Protein AF-A0A3D5E205-F1 (afdb_monomer)

Nearest PDB structures (foldseek):
  4r1h-assembly1_B  TM=9.406E-01  e=5.311E-05  Listeria monocytogenes EGD-e
  4ham-assembly1_A-2  TM=9.343E-01  e=6.987E-05  Listeria monocytogenes EGD-e
  4tv7-assembly2_C  TM=9.619E-01  e=1.129E-04  Bacillus subtilis subsp. subtilis str. 168
  4tv7-assembly2_D  TM=9.685E-01  e=1.591E-04  Bacillus subtilis subsp. subtilis str. 168
  4n0b-assembly2_C  TM=9.710E-01  e=2.570E-04  Bacillus subtilis

Secondary structure (DSSP, 8-state):
-HHHHHHHHHHHTTSS-TTPEEPPHHHHHHHHT--HHHHHHHHHHHHHTTSEEEETTTEEEEPPP---

pLDDT: mean 90.82, std 8.99, range [44.47, 96.0]

Solvent-accessible surface area (backbone atoms only — not comparable to full-atom values): 3908 Å² total; per-residue (Å²): 103,74,67,28,51,56,53,49,52,36,39,76,72,54,77,47,43,60,70,40,72,52,70,55,53,64,57,46,13,62,75,72,73,49,58,49,70,58,38,50,51,22,60,45,53,34,37,77,69,51,51,31,45,76,43,88,101,77,49,37,26,31,33,66,79,82,87,124

Radius of gyration: 11.26 Å; Cα contacts (8 Å, |Δi|>4): 80; chains: 1; bounding box: 30×20×23 Å

Sequence (68 aa):
MQVANWIAGRIERGELKPGHKLPAERDLATQIGVGYMTVRRAMRELRDRGLIITVVGRGTFVAEPRDT

Structure (mmCIF, N/CA/C/O backbone):
data_AF-A0A3D5E205-F1
#
_entry.id   AF-A0A3D5E205-F1
#
loop_
_atom_site.group_PDB
_atom_site.id
_atom_site.type_symbol
_atom_site.label_atom_id
_atom_site.label_alt_id
_atom_site.label_comp_id
_atom_site.label_asym_id
_atom_site.label_entity_id
_atom_site.label_seq_id
_atom_site.pdbx_PDB_ins_code
_atom_site.Cartn_x
_atom_site.Cartn_y
_atom_site.Cartn_z
_atom_site.occupancy
_atom_site.B_iso_or_equiv
_atom_site.auth_seq_id
_atom_site.auth_comp_id
_atom_site.auth_asym_id
_atom_site.auth_atom_id
_atom_site.pdbx_PDB_model_num
ATOM 1 N N . MET A 1 1 ? -7.227 3.126 -11.342 1.00 72.12 1 MET A N 1
ATOM 2 C CA . MET A 1 1 ? -6.205 2.406 -12.163 1.00 72.12 1 MET A CA 1
ATOM 3 C C . MET A 1 1 ? -6.476 0.899 -12.159 1.00 72.12 1 MET A C 1
ATOM 5 O O . MET A 1 1 ? -6.970 0.413 -11.152 1.00 72.12 1 MET A O 1
ATOM 9 N N . GLN A 1 2 ? -6.097 0.128 -13.194 1.00 87.56 2 GLN A N 1
ATOM 10 C CA . GLN A 1 2 ? -6.330 -1.336 -13.226 1.00 87.56 2 GLN A CA 1
ATOM 11 C C . GLN A 1 2 ? -5.705 -2.074 -12.023 1.00 87.56 2 GLN A C 1
ATOM 13 O O . GLN A 1 2 ? -6.386 -2.852 -11.365 1.00 87.56 2 GLN A O 1
ATOM 18 N N . VAL A 1 3 ? -4.444 -1.775 -11.679 1.00 91.31 3 VAL A N 1
ATOM 19 C CA . VAL A 1 3 ? -3.754 -2.384 -10.520 1.00 91.31 3 VAL A CA 1
ATOM 20 C C . VAL A 1 3 ? -4.418 -2.002 -9.192 1.00 91.31 3 VAL A C 1
ATOM 22 O O . VAL A 1 3 ? -4.607 -2.857 -8.335 1.00 91.31 3 VAL A O 1
ATOM 25 N N . ALA A 1 4 ? -4.817 -0.736 -9.026 1.00 92.69 4 ALA A N 1
ATOM 26 C CA . ALA A 1 4 ? -5.503 -0.282 -7.814 1.00 92.69 4 ALA A CA 1
ATOM 27 C C . ALA A 1 4 ? -6.853 -0.991 -7.640 1.00 92.69 4 ALA A C 1
ATOM 29 O O . ALA A 1 4 ? -7.146 -1.491 -6.562 1.00 92.69 4 ALA A O 1
ATOM 30 N N . ASN A 1 5 ? -7.639 -1.103 -8.713 1.00 93.69 5 ASN A N 1
ATOM 31 C CA . ASN A 1 5 ? -8.930 -1.790 -8.681 1.00 93.69 5 ASN A CA 1
ATOM 32 C C . ASN A 1 5 ? -8.777 -3.286 -8.397 1.00 93.69 5 ASN A C 1
ATOM 34 O O . ASN A 1 5 ? -9.569 -3.847 -7.647 1.00 93.69 5 ASN A O 1
ATOM 38 N N . TRP A 1 6 ? -7.736 -3.920 -8.943 1.00 92.62 6 TRP A N 1
ATOM 39 C CA . TRP A 1 6 ? -7.438 -5.317 -8.649 1.00 92.62 6 TRP A CA 1
ATOM 40 C C . TRP A 1 6 ? -7.141 -5.537 -7.159 1.00 92.62 6 TRP A C 1
ATOM 42 O O . TRP A 1 6 ? -7.740 -6.420 -6.550 1.00 92.62 6 TRP A O 1
ATOM 52 N N . ILE A 1 7 ? -6.284 -4.709 -6.549 1.00 90.88 7 ILE A N 1
ATOM 53 C CA . ILE A 1 7 ? -5.977 -4.798 -5.109 1.00 90.88 7 ILE A CA 1
ATOM 54 C C . ILE A 1 7 ? -7.216 -4.466 -4.266 1.00 90.88 7 ILE A C 1
ATOM 56 O O . ILE A 1 7 ? -7.512 -5.192 -3.321 1.00 90.88 7 ILE A O 1
ATOM 60 N N . ALA A 1 8 ? -7.961 -3.416 -4.623 1.00 92.50 8 ALA A N 1
ATOM 61 C CA . ALA A 1 8 ? -9.178 -3.019 -3.919 1.00 92.50 8 ALA A CA 1
ATOM 62 C C . ALA A 1 8 ? -10.208 -4.154 -3.884 1.00 92.50 8 ALA A C 1
ATOM 64 O O . ALA A 1 8 ? -10.687 -4.497 -2.811 1.00 92.50 8 ALA A O 1
ATOM 65 N N . GLY A 1 9 ? -10.448 -4.826 -5.014 1.00 92.56 9 GLY A N 1
ATOM 66 C CA . GLY A 1 9 ? -11.372 -5.958 -5.053 1.00 92.56 9 GLY A CA 1
ATOM 67 C C . GLY A 1 9 ? -10.937 -7.126 -4.160 1.00 92.56 9 GLY A C 1
ATOM 68 O O . GLY A 1 9 ? -11.782 -7.827 -3.616 1.00 92.56 9 GLY A O 1
ATOM 69 N N . ARG A 1 10 ? -9.629 -7.345 -3.966 1.00 91.56 10 ARG A N 1
ATOM 70 C CA . ARG A 1 10 ? -9.119 -8.367 -3.029 1.00 91.56 10 ARG A CA 1
ATOM 71 C C . ARG A 1 10 ? -9.339 -7.978 -1.566 1.00 91.56 10 ARG A C 1
ATOM 73 O O . ARG A 1 10 ? -9.608 -8.852 -0.747 1.00 91.56 10 ARG A O 1
ATOM 80 N N . ILE A 1 11 ? -9.231 -6.688 -1.243 1.00 91.19 11 ILE A N 1
ATOM 81 C CA . ILE A 1 11 ? -9.565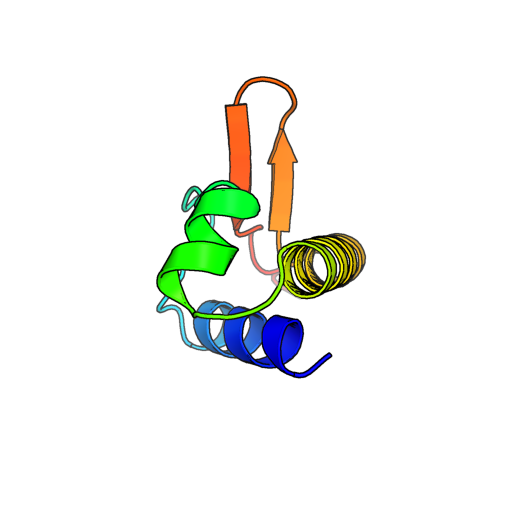 -6.153 0.086 1.00 91.19 11 ILE A CA 1
ATOM 82 C C . ILE A 1 11 ? -11.070 -6.306 0.337 1.00 91.19 11 ILE A C 1
ATOM 84 O O 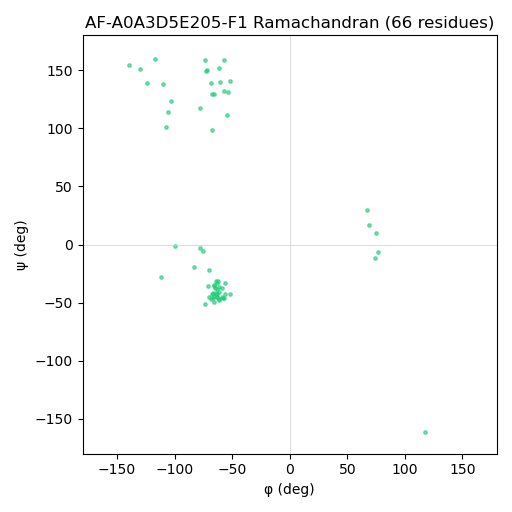. ILE A 1 11 ? -11.465 -6.876 1.347 1.00 91.19 11 ILE A O 1
ATOM 88 N N . GLU A 1 12 ? -11.905 -5.890 -0.618 1.00 89.69 12 GLU A N 1
ATOM 89 C CA . GLU A 1 12 ? -13.373 -5.956 -0.537 1.00 89.69 12 GLU A CA 1
ATOM 90 C C . GLU A 1 12 ? -13.893 -7.397 -0.404 1.00 89.69 12 GLU A C 1
ATOM 92 O O . GLU A 1 12 ? -14.832 -7.652 0.344 1.00 89.69 12 GLU A O 1
ATOM 97 N N . ARG A 1 13 ? -13.253 -8.366 -1.073 1.00 90.69 13 ARG A N 1
ATOM 98 C CA . ARG A 1 13 ? -13.563 -9.801 -0.931 1.00 90.69 13 ARG A CA 1
ATOM 99 C C . ARG A 1 13 ? -12.998 -10.442 0.343 1.00 90.69 13 ARG A C 1
ATOM 101 O O . ARG A 1 13 ? -13.204 -11.633 0.560 1.00 90.69 13 ARG A O 1
ATOM 108 N N . GLY A 1 14 ? -12.251 -9.700 1.161 1.00 87.50 14 GLY A N 1
ATOM 109 C CA . GLY A 1 14 ? -11.646 -10.207 2.394 1.00 87.50 14 GLY A CA 1
ATOM 110 C C . GLY A 1 14 ? -10.428 -11.119 2.196 1.00 87.50 14 GLY A C 1
ATOM 111 O O . GLY A 1 14 ? -9.945 -11.707 3.165 1.00 87.50 14 GLY A O 1
ATOM 112 N N . GLU A 1 15 ? -9.889 -11.229 0.976 1.00 91.75 15 GLU A N 1
ATOM 113 C CA . GLU A 1 15 ? -8.625 -11.943 0.722 1.00 91.75 15 GLU A CA 1
ATOM 114 C C . GLU A 1 15 ? -7.448 -11.227 1.400 1.00 91.75 15 GLU A C 1
ATOM 116 O O . GLU A 1 15 ? -6.506 -11.856 1.886 1.00 91.75 15 GLU A O 1
ATOM 121 N N . LEU A 1 16 ? -7.507 -9.894 1.427 1.00 90.56 16 LEU A N 1
ATOM 122 C CA . LEU A 1 16 ? -6.574 -9.030 2.135 1.00 90.56 16 LEU A CA 1
ATOM 123 C C . LEU A 1 16 ? -7.285 -8.452 3.358 1.00 90.56 16 LEU A C 1
ATOM 125 O O . LEU A 1 16 ? -8.082 -7.526 3.248 1.00 90.56 16 LEU A O 1
ATOM 129 N N . LYS A 1 17 ? -7.002 -9.033 4.526 1.00 90.50 17 LYS A N 1
ATOM 130 C CA . LYS A 1 17 ? -7.640 -8.643 5.787 1.00 90.50 17 LYS A CA 1
ATOM 131 C C . LYS A 1 17 ? -7.141 -7.279 6.279 1.00 90.50 17 LYS A C 1
ATOM 133 O O . LYS A 1 17 ? -5.966 -6.965 6.074 1.00 90.50 17 LYS A O 1
ATOM 138 N N . PRO A 1 18 ? -7.974 -6.513 6.998 1.00 92.31 18 PRO A N 1
ATOM 139 C CA . PRO A 1 18 ? -7.525 -5.329 7.722 1.00 92.31 18 PRO A CA 1
ATOM 140 C C . PRO A 1 18 ? -6.323 -5.624 8.622 1.00 92.31 18 PRO A C 1
ATOM 142 O O . PRO A 1 18 ? -6.210 -6.709 9.195 1.00 92.31 18 PRO A O 1
ATOM 145 N N . GLY A 1 19 ? -5.379 -4.686 8.686 1.00 92.19 19 GLY A N 1
ATOM 146 C CA . GLY A 1 19 ? -4.119 -4.854 9.412 1.00 92.19 19 GLY A CA 1
ATOM 147 C C . GLY A 1 19 ? -3.078 -5.732 8.705 1.00 92.19 19 GLY A C 1
ATOM 148 O O . GLY A 1 19 ? -1.932 -5.793 9.154 1.00 92.19 19 GLY A O 1
ATOM 149 N N . HIS A 1 20 ? -3.408 -6.374 7.577 1.00 94.00 20 HIS A N 1
ATOM 150 C CA . HIS A 1 20 ? -2.436 -7.137 6.795 1.00 94.00 20 HIS A CA 1
ATOM 151 C C . HIS A 1 20 ? -1.376 -6.201 6.201 1.00 94.00 20 HIS A C 1
ATOM 153 O O . HIS A 1 20 ? -1.702 -5.204 5.554 1.00 94.00 20 HIS A O 1
ATOM 159 N N . LYS A 1 21 ? -0.096 -6.538 6.388 1.00 94.12 21 LYS A N 1
ATOM 160 C CA . LYS A 1 21 ? 1.032 -5.779 5.836 1.00 94.12 21 LYS A CA 1
ATOM 161 C C . LYS A 1 21 ? 1.233 -6.091 4.355 1.00 94.12 21 LYS A C 1
ATOM 163 O O . LYS A 1 21 ? 1.567 -7.215 3.997 1.00 94.12 21 LYS A O 1
ATOM 168 N N . LEU A 1 22 ? 1.080 -5.089 3.498 1.00 93.19 22 LEU A N 1
ATOM 169 C CA . LEU A 1 22 ? 1.354 -5.221 2.073 1.00 93.19 22 LEU A CA 1
ATOM 170 C C . LEU A 1 22 ? 2.867 -5.288 1.799 1.00 93.19 22 LEU A C 1
ATOM 172 O O . LEU A 1 22 ? 3.651 -4.660 2.524 1.00 93.19 22 LEU A O 1
ATOM 176 N N . PRO A 1 23 ? 3.285 -5.999 0.732 1.00 93.50 23 PRO A N 1
ATOM 177 C CA . PRO A 1 23 ? 4.665 -5.963 0.262 1.00 93.50 23 PRO A CA 1
ATOM 178 C C . PRO A 1 23 ? 5.113 -4.535 -0.066 1.00 93.50 23 PRO A C 1
ATOM 180 O O . PRO A 1 23 ? 4.293 -3.653 -0.349 1.00 93.50 23 PRO A O 1
ATOM 183 N N . ALA A 1 24 ? 6.427 -4.303 -0.075 1.00 93.81 24 ALA A N 1
ATOM 184 C CA . ALA A 1 24 ? 6.953 -3.033 -0.556 1.00 93.81 24 ALA A CA 1
ATOM 185 C C . ALA A 1 24 ? 6.572 -2.827 -2.031 1.00 93.81 24 ALA A C 1
ATOM 187 O O . ALA A 1 24 ? 6.430 -3.78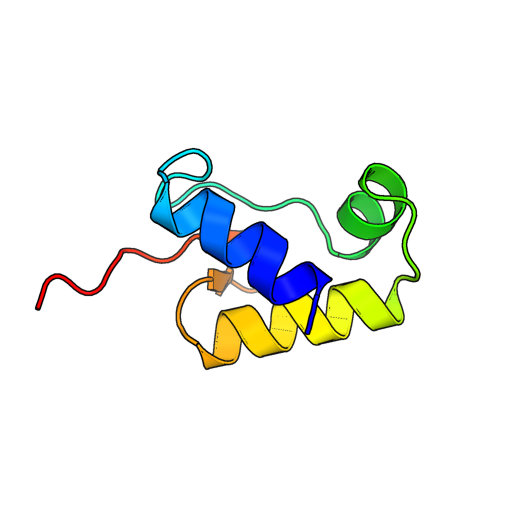2 -2.791 1.00 93.81 24 ALA A O 1
ATOM 188 N N . GLU A 1 25 ? 6.449 -1.571 -2.468 1.00 93.94 25 GLU A N 1
ATOM 189 C CA . GLU A 1 25 ? 6.010 -1.244 -3.835 1.00 93.94 25 GLU A CA 1
ATOM 190 C C . GLU A 1 25 ? 6.888 -1.902 -4.917 1.00 93.94 25 GLU A C 1
ATOM 192 O O . GLU A 1 25 ? 6.387 -2.281 -5.974 1.00 93.94 25 GLU A O 1
ATOM 197 N N . ARG A 1 26 ? 8.193 -2.063 -4.650 1.00 94.31 26 ARG A N 1
ATOM 198 C CA . ARG A 1 26 ? 9.135 -2.750 -5.548 1.00 94.31 26 ARG A CA 1
ATOM 199 C C . ARG A 1 26 ? 8.890 -4.254 -5.609 1.00 94.31 26 ARG A C 1
ATOM 201 O O . ARG A 1 26 ? 8.852 -4.804 -6.701 1.00 94.31 26 ARG A O 1
ATOM 208 N N . ASP A 1 27 ? 8.680 -4.894 -4.465 1.00 94.25 27 ASP A N 1
ATOM 209 C CA . ASP A 1 27 ? 8.415 -6.334 -4.406 1.00 94.25 27 ASP A CA 1
ATOM 210 C C . ASP A 1 27 ? 7.074 -6.656 -5.052 1.00 94.25 27 ASP A C 1
ATOM 212 O O . ASP A 1 27 ? 6.965 -7.593 -5.837 1.00 94.25 27 ASP A O 1
ATOM 216 N N . LEU A 1 28 ? 6.063 -5.826 -4.786 1.00 92.69 28 LEU A N 1
ATOM 217 C CA . LEU A 1 28 ? 4.746 -5.960 -5.386 1.00 92.69 28 LEU A CA 1
ATOM 218 C C . LEU A 1 28 ? 4.816 -5.817 -6.912 1.00 92.69 28 LEU A C 1
ATOM 220 O O . LEU A 1 28 ? 4.187 -6.600 -7.613 1.00 92.69 28 LEU A O 1
ATOM 22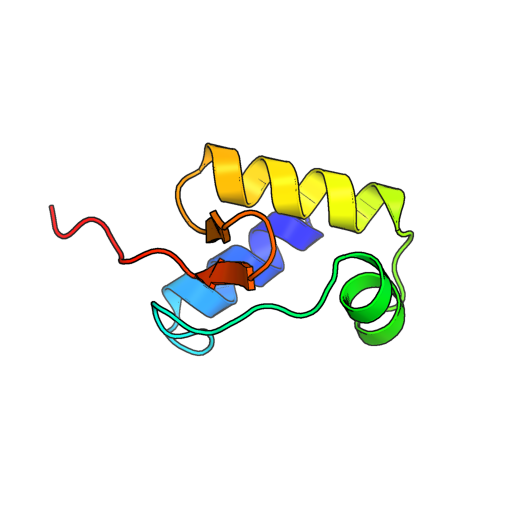4 N N . ALA A 1 29 ? 5.615 -4.873 -7.424 1.00 94.69 29 ALA A N 1
ATOM 225 C CA . ALA A 1 29 ? 5.869 -4.713 -8.857 1.00 94.69 29 ALA A CA 1
ATOM 226 C C . ALA A 1 29 ? 6.484 -5.973 -9.483 1.00 94.69 29 ALA A C 1
ATOM 228 O O . ALA A 1 29 ? 6.005 -6.429 -10.520 1.00 94.69 29 ALA A O 1
ATOM 229 N N . THR A 1 30 ? 7.479 -6.568 -8.819 1.00 94.88 30 THR A N 1
ATOM 230 C CA . THR A 1 30 ? 8.093 -7.835 -9.241 1.00 94.88 30 THR A CA 1
ATOM 231 C C . THR A 1 30 ? 7.092 -8.991 -9.210 1.00 94.88 30 THR A C 1
ATOM 233 O O . THR A 1 30 ? 7.008 -9.743 -10.175 1.00 94.88 30 THR A O 1
ATOM 236 N N . GLN A 1 31 ? 6.298 -9.117 -8.142 1.00 91.94 31 GLN A N 1
ATOM 237 C CA . GLN A 1 31 ? 5.328 -10.206 -7.972 1.00 91.94 31 GLN A CA 1
ATOM 238 C C . GLN A 1 31 ? 4.228 -10.203 -9.036 1.00 91.94 31 GLN A C 1
ATOM 240 O O . GLN A 1 31 ? 3.804 -11.267 -9.476 1.00 91.94 31 GLN A O 1
ATOM 245 N N . ILE A 1 32 ? 3.755 -9.021 -9.438 1.00 89.69 32 ILE A N 1
ATOM 246 C CA . ILE A 1 32 ? 2.654 -8.890 -10.404 1.00 89.69 32 ILE A CA 1
ATOM 247 C C . ILE A 1 32 ? 3.131 -8.595 -11.833 1.00 89.69 32 ILE A C 1
ATOM 249 O O . ILE A 1 32 ? 2.305 -8.474 -12.733 1.00 89.69 32 ILE A O 1
ATOM 253 N N . GLY A 1 33 ? 4.444 -8.459 -12.049 1.00 93.12 33 GLY A N 1
ATOM 254 C CA . GLY A 1 33 ? 5.035 -8.234 -13.370 1.00 93.12 33 GLY A CA 1
ATOM 255 C C . GLY A 1 33 ? 4.695 -6.878 -13.997 1.00 93.12 33 GLY A C 1
ATOM 256 O O . GLY A 1 33 ? 4.620 -6.772 -15.219 1.00 93.12 33 GLY A O 1
ATOM 257 N N . VAL A 1 34 ? 4.473 -5.832 -13.192 1.00 93.19 34 VAL A N 1
ATOM 258 C CA . VAL A 1 34 ? 4.173 -4.477 -13.699 1.00 93.19 34 VAL A CA 1
ATOM 259 C C . VAL A 1 34 ? 5.250 -3.476 -13.303 1.00 93.19 34 VAL A C 1
ATOM 261 O O . VAL A 1 34 ? 5.986 -3.661 -12.340 1.00 93.19 34 VAL A O 1
ATOM 264 N N . GLY A 1 35 ? 5.326 -2.359 -14.029 1.00 95.56 35 GLY A N 1
ATOM 265 C CA . GLY A 1 35 ? 6.295 -1.307 -13.734 1.00 95.56 35 GLY A CA 1
ATOM 266 C C . GLY A 1 35 ? 6.123 -0.700 -12.335 1.00 95.56 35 GLY A C 1
ATOM 267 O O . GLY A 1 35 ? 5.009 -0.399 -11.899 1.00 95.56 35 GLY A O 1
ATOM 268 N N . TYR A 1 36 ? 7.243 -0.423 -11.660 1.00 94.44 36 TYR A N 1
ATOM 269 C CA . TYR A 1 36 ? 7.274 0.195 -10.326 1.00 94.44 36 TYR A CA 1
ATOM 270 C C . TYR A 1 36 ? 6.440 1.484 -10.234 1.00 94.44 36 TYR A C 1
ATOM 272 O O . TYR A 1 36 ? 5.690 1.676 -9.280 1.00 94.44 36 TYR A O 1
ATOM 280 N N . MET A 1 37 ? 6.507 2.355 -11.248 1.00 96.00 37 MET A N 1
ATOM 281 C CA . MET A 1 37 ? 5.731 3.603 -11.269 1.00 96.00 37 MET A CA 1
ATOM 282 C C . MET A 1 37 ? 4.215 3.359 -11.318 1.00 96.00 37 MET A C 1
ATOM 284 O O . MET A 1 37 ? 3.452 4.135 -10.736 1.00 96.00 37 MET A O 1
ATOM 288 N N . THR A 1 38 ? 3.780 2.265 -11.947 1.00 94.88 38 THR A N 1
ATOM 289 C CA . THR A 1 38 ? 2.377 1.833 -11.988 1.00 94.88 38 THR A CA 1
ATOM 290 C C . THR A 1 38 ? 1.911 1.387 -10.608 1.00 94.88 38 THR A C 1
ATOM 292 O O . THR A 1 38 ? 0.870 1.855 -10.143 1.00 94.88 38 THR A O 1
ATOM 295 N N . VAL A 1 39 ? 2.704 0.556 -9.918 1.00 95.81 39 VAL A N 1
ATOM 296 C CA . VAL A 1 39 ? 2.408 0.131 -8.538 1.00 95.81 39 VAL A CA 1
ATOM 297 C C . VAL A 1 39 ? 2.383 1.320 -7.596 1.00 95.81 39 VAL A C 1
ATOM 299 O O . VAL A 1 39 ? 1.424 1.494 -6.854 1.00 95.81 39 VAL A O 1
ATOM 302 N N . ARG A 1 40 ? 3.385 2.195 -7.673 1.00 95.31 40 ARG A N 1
ATOM 303 C CA . ARG A 1 40 ? 3.460 3.398 -6.844 1.00 95.31 40 ARG A CA 1
ATOM 304 C C . ARG A 1 40 ? 2.250 4.314 -7.045 1.00 95.31 40 ARG A C 1
ATOM 306 O O . ARG A 1 40 ? 1.750 4.899 -6.087 1.00 95.31 40 ARG A O 1
ATOM 313 N N . ARG A 1 41 ? 1.739 4.442 -8.277 1.00 95.69 41 ARG A N 1
ATOM 314 C CA . ARG A 1 41 ? 0.492 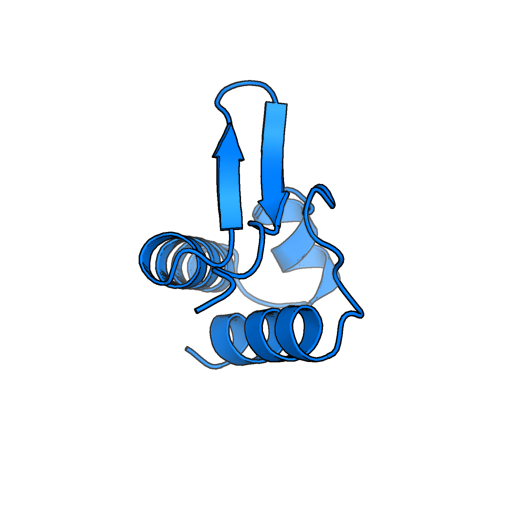5.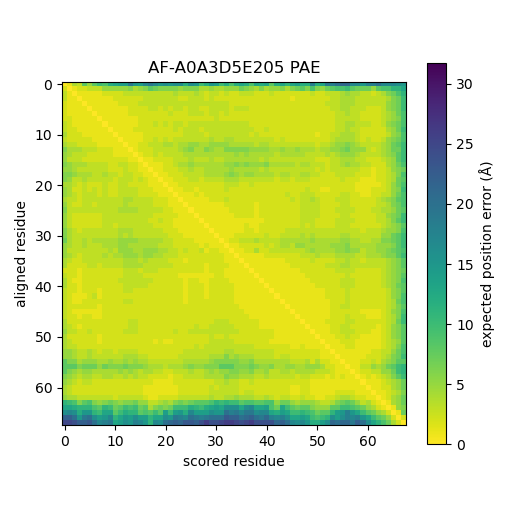178 -8.544 1.00 95.69 41 ARG A CA 1
ATOM 315 C C . ARG A 1 41 ? -0.723 4.463 -7.950 1.00 95.69 41 ARG A C 1
ATOM 317 O O . ARG A 1 41 ? -1.546 5.130 -7.336 1.00 95.69 41 ARG A O 1
ATOM 324 N N . ALA A 1 42 ? -0.806 3.140 -8.075 1.00 95.38 42 ALA A N 1
ATOM 325 C CA . ALA A 1 42 ? -1.890 2.358 -7.485 1.00 95.38 42 ALA A CA 1
ATOM 326 C C . ALA A 1 42 ? -1.907 2.439 -5.948 1.00 95.38 42 ALA A C 1
ATOM 328 O O . ALA A 1 42 ? -2.958 2.646 -5.358 1.00 95.38 42 ALA A O 1
ATOM 329 N N . MET A 1 43 ? -0.744 2.362 -5.301 1.00 94.88 43 MET A N 1
ATOM 330 C CA . MET A 1 43 ? -0.590 2.474 -3.844 1.00 94.88 43 MET A CA 1
ATOM 331 C C . MET A 1 43 ? -0.849 3.893 -3.318 1.00 94.88 43 MET A C 1
ATOM 333 O O . MET A 1 43 ? -1.140 4.075 -2.138 1.00 94.88 43 MET A O 1
ATOM 337 N N . ARG A 1 44 ? -0.737 4.925 -4.161 1.00 95.56 44 ARG A N 1
ATOM 338 C CA . ARG A 1 44 ? -1.267 6.256 -3.830 1.00 95.56 44 ARG A CA 1
ATOM 339 C C . ARG A 1 44 ? -2.788 6.274 -3.913 1.00 95.56 44 ARG A C 1
ATOM 341 O O . ARG A 1 44 ? -3.422 6.590 -2.923 1.00 95.56 44 ARG A O 1
ATOM 348 N N . GLU A 1 45 ? -3.356 5.813 -5.025 1.00 95.75 45 GLU A N 1
ATOM 349 C CA . GLU A 1 45 ? -4.812 5.769 -5.227 1.00 95.75 45 GLU A CA 1
ATOM 350 C C . GLU A 1 45 ? -5.535 4.976 -4.122 1.00 95.75 45 GLU A C 1
ATOM 352 O O . GLU A 1 45 ? -6.555 5.417 -3.609 1.00 95.75 45 GLU A O 1
ATOM 357 N N . LEU A 1 46 ? -4.993 3.830 -3.699 1.00 94.31 46 LEU A N 1
ATOM 358 C CA . LEU A 1 46 ? -5.555 3.041 -2.596 1.00 94.31 46 LEU A CA 1
ATOM 359 C C . LEU A 1 46 ? -5.479 3.768 -1.243 1.00 94.31 46 LEU A C 1
ATOM 361 O O . LEU A 1 46 ? -6.383 3.616 -0.425 1.00 94.31 46 LEU A O 1
ATOM 365 N N . ARG A 1 47 ? -4.416 4.550 -1.006 1.00 94.88 47 ARG A N 1
ATOM 366 C CA . ARG A 1 47 ? -4.284 5.407 0.184 1.00 94.88 47 ARG A CA 1
ATOM 367 C C . ARG A 1 47 ? -5.309 6.531 0.162 1.00 94.88 47 ARG A C 1
ATOM 36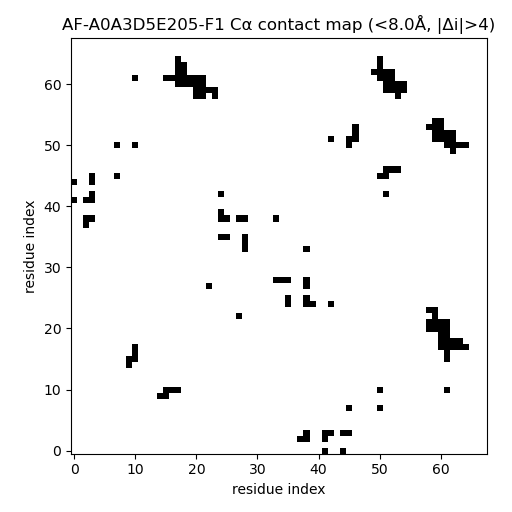9 O O . ARG A 1 47 ? -5.973 6.751 1.165 1.00 94.88 47 ARG A O 1
ATOM 376 N N . ASP A 1 48 ? -5.460 7.192 -0.982 1.00 94.81 48 ASP A N 1
ATOM 377 C CA . ASP A 1 48 ? -6.415 8.288 -1.171 1.00 94.81 48 ASP A CA 1
ATOM 378 C C . ASP A 1 48 ? -7.860 7.794 -0.987 1.00 94.81 48 ASP A C 1
ATOM 380 O O . ASP A 1 48 ? -8.703 8.498 -0.440 1.00 94.81 48 ASP A O 1
ATOM 384 N N . ARG A 1 49 ? -8.130 6.540 -1.372 1.00 93.19 49 ARG A N 1
ATOM 385 C CA . ARG A 1 49 ? -9.399 5.837 -1.118 1.00 93.19 49 ARG A CA 1
ATOM 386 C C . ARG A 1 49 ? -9.576 5.364 0.329 1.00 93.19 49 ARG A C 1
ATOM 388 O O . ARG A 1 49 ? -10.623 4.811 0.647 1.00 93.19 49 ARG A O 1
ATOM 395 N N . GLY A 1 50 ? -8.566 5.509 1.185 1.00 93.81 50 GLY A N 1
ATOM 396 C CA . GLY A 1 50 ? -8.598 5.036 2.568 1.00 93.81 50 GLY A CA 1
ATOM 397 C C . GLY A 1 50 ? -8.586 3.513 2.722 1.00 93.81 50 GLY A C 1
ATOM 398 O O . GLY A 1 50 ? -8.906 3.024 3.795 1.00 93.81 50 GLY A O 1
ATOM 399 N N . LEU A 1 51 ? -8.218 2.757 1.682 1.00 94.31 51 LEU A N 1
ATOM 400 C CA . LEU A 1 51 ? -8.171 1.287 1.717 1.00 94.31 51 LEU A CA 1
ATOM 401 C C . LEU A 1 51 ? -6.871 0.748 2.318 1.00 94.31 51 LEU A C 1
ATOM 403 O O . LEU A 1 51 ? -6.794 -0.414 2.716 1.00 94.31 51 LEU A O 1
ATOM 407 N N . ILE A 1 52 ? -5.826 1.573 2.350 1.00 95.69 52 ILE A N 1
ATOM 408 C CA . ILE A 1 52 ? -4.531 1.236 2.936 1.00 95.69 52 ILE A CA 1
ATOM 409 C C . ILE A 1 52 ? -3.976 2.430 3.709 1.00 95.69 52 ILE A C 1
ATOM 411 O O . ILE A 1 52 ? -4.243 3.586 3.381 1.00 95.69 52 ILE A O 1
ATOM 415 N N . ILE A 1 53 ? -3.130 2.146 4.691 1.00 95.19 53 ILE A N 1
ATOM 416 C CA . ILE A 1 53 ? -2.404 3.138 5.480 1.00 95.19 53 ILE A CA 1
ATOM 417 C C . ILE A 1 53 ? -0.905 2.866 5.404 1.00 95.19 53 ILE A C 1
ATOM 419 O O . ILE A 1 53 ? -0.460 1.721 5.460 1.00 95.19 53 ILE A O 1
ATOM 423 N N . THR A 1 54 ? -0.100 3.919 5.283 1.00 93.94 54 THR A N 1
ATOM 424 C CA . THR A 1 54 ? 1.359 3.803 5.372 1.00 93.94 54 THR A CA 1
ATOM 425 C C . THR A 1 54 ? 1.810 4.292 6.734 1.00 93.94 54 THR A C 1
ATOM 427 O O . THR A 1 54 ? 1.573 5.440 7.099 1.00 93.94 54 THR A O 1
ATOM 430 N N . VAL A 1 55 ? 2.510 3.430 7.463 1.00 93.25 55 VAL A N 1
ATOM 431 C CA . VAL A 1 55 ? 3.137 3.761 8.735 1.00 93.25 55 VAL A CA 1
ATOM 432 C C . VAL A 1 55 ? 4.639 3.870 8.504 1.00 93.25 55 VAL A C 1
ATOM 434 O O . VAL A 1 55 ? 5.303 2.885 8.168 1.00 93.25 55 VAL A O 1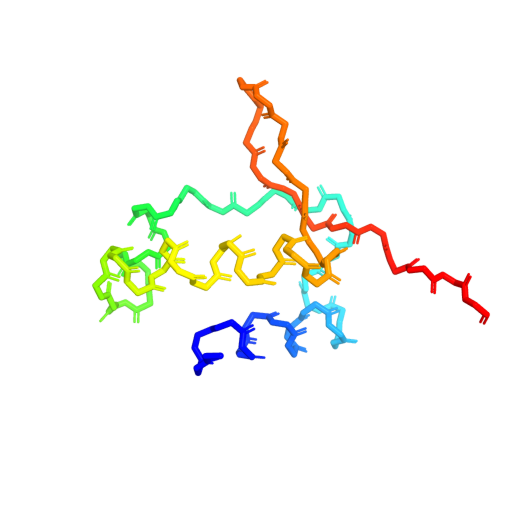
ATOM 437 N N . VAL A 1 56 ? 5.174 5.083 8.659 1.00 90.06 56 VAL A N 1
ATOM 438 C CA . VAL A 1 56 ? 6.600 5.378 8.453 1.00 90.06 56 VAL A CA 1
ATOM 439 C C . VAL A 1 56 ? 7.455 4.428 9.298 1.00 90.06 56 VAL A C 1
ATOM 441 O O . VAL A 1 56 ? 7.161 4.182 10.465 1.00 90.06 56 VAL A O 1
ATOM 444 N N . GLY A 1 57 ? 8.469 3.823 8.675 1.00 92.25 57 GLY A N 1
ATOM 445 C CA . GLY A 1 57 ? 9.350 2.838 9.312 1.00 92.25 57 GLY A CA 1
ATOM 446 C C . GLY A 1 57 ? 8.743 1.444 9.537 1.00 92.25 57 GLY A C 1
ATOM 447 O O . GLY A 1 57 ? 9.490 0.513 9.816 1.00 92.25 57 GLY A O 1
ATOM 448 N N . ARG A 1 58 ? 7.422 1.252 9.379 1.00 92.00 58 ARG A N 1
ATOM 449 C CA . ARG A 1 58 ? 6.758 -0.054 9.594 1.00 92.00 58 ARG A CA 1
ATOM 450 C C . ARG A 1 58 ? 6.205 -0.693 8.321 1.00 92.00 58 ARG A C 1
ATOM 452 O O . ARG A 1 58 ? 6.162 -1.924 8.237 1.00 92.00 58 ARG A O 1
ATOM 459 N N . GLY A 1 59 ? 5.847 0.110 7.322 1.00 93.25 59 GLY A N 1
ATOM 460 C CA . GLY A 1 59 ? 5.371 -0.343 6.012 1.00 93.25 59 GLY A CA 1
ATOM 461 C C . GLY A 1 59 ? 3.941 0.098 5.712 1.00 93.25 59 GLY A C 1
ATOM 462 O O . GLY A 1 59 ? 3.429 1.033 6.324 1.00 93.25 59 GLY A O 1
ATOM 463 N N . THR A 1 60 ? 3.306 -0.569 4.752 1.00 95.06 60 THR A N 1
ATOM 464 C CA . THR A 1 6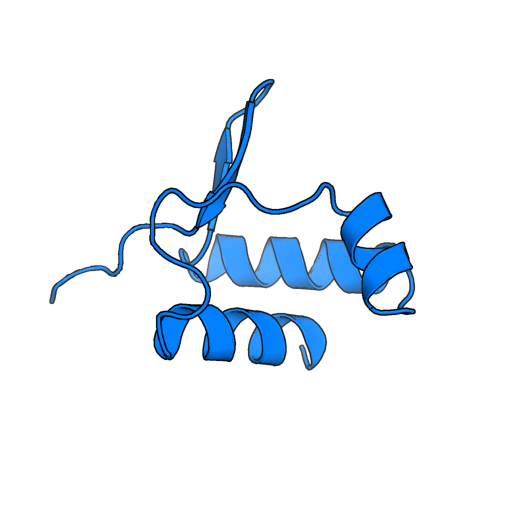0 ? 1.930 -0.279 4.333 1.00 95.06 60 THR A CA 1
ATOM 465 C C . THR A 1 60 ? 1.010 -1.409 4.765 1.00 95.06 60 THR A C 1
ATOM 467 O O . THR A 1 60 ? 1.375 -2.573 4.638 1.00 95.06 60 THR A O 1
ATOM 470 N N . PHE A 1 61 ? -0.172 -1.070 5.262 1.00 95.62 61 PHE A N 1
ATOM 471 C CA . PHE A 1 61 ? -1.142 -2.008 5.814 1.00 95.62 61 PHE A CA 1
ATOM 472 C C . PHE A 1 61 ? -2.518 -1.769 5.201 1.00 95.62 61 PHE A C 1
ATOM 474 O O . PHE A 1 61 ? -2.833 -0.641 4.827 1.00 95.62 61 PHE A O 1
ATOM 481 N N . VAL A 1 62 ? -3.331 -2.816 5.103 1.00 95.56 62 VAL A N 1
ATOM 482 C CA . VAL A 1 62 ? -4.748 -2.702 4.732 1.00 95.56 62 VAL A CA 1
ATOM 483 C C . VAL A 1 62 ? -5.495 -1.982 5.851 1.00 95.56 62 VAL A C 1
ATOM 485 O O . VAL A 1 62 ? -5.333 -2.328 7.023 1.00 95.56 62 VAL A O 1
ATOM 488 N N . ALA A 1 63 ? -6.266 -0.960 5.492 1.00 93.75 63 ALA A N 1
ATOM 489 C CA . ALA A 1 63 ? -7.069 -0.201 6.438 1.00 93.75 63 ALA A CA 1
ATOM 490 C C . ALA A 1 63 ? -8.289 -1.011 6.897 1.00 93.75 63 ALA A C 1
ATOM 492 O O . ALA A 1 63 ? -8.722 -1.946 6.221 1.00 93.75 63 ALA A O 1
ATOM 493 N N . GLU A 1 64 ? -8.851 -0.644 8.044 1.00 85.25 64 GLU A N 1
ATOM 494 C CA . GLU A 1 64 ? -10.153 -1.167 8.449 1.00 85.25 64 GLU A CA 1
ATOM 495 C C . GLU A 1 64 ? -11.245 -0.622 7.516 1.00 85.25 64 GLU A C 1
ATOM 497 O O . GLU A 1 64 ? -11.189 0.557 7.141 1.00 85.25 64 GLU A O 1
ATOM 502 N N . PRO A 1 65 ? -12.225 -1.451 7.102 1.00 70.12 65 PRO A N 1
ATOM 503 C CA . PRO A 1 65 ? -13.410 -0.955 6.428 1.00 70.12 65 PRO A CA 1
ATOM 504 C C . PRO A 1 65 ? -14.059 0.061 7.362 1.00 70.12 65 PRO A C 1
ATOM 506 O O . PRO A 1 65 ? -14.214 -0.203 8.552 1.00 70.12 65 PRO A O 1
ATOM 509 N N . ARG A 1 66 ? -14.427 1.236 6.847 1.00 64.62 66 ARG A N 1
ATOM 510 C CA . ARG A 1 66 ? -15.327 2.108 7.605 1.00 64.62 66 ARG A CA 1
ATOM 511 C C . ARG A 1 66 ? -16.674 1.405 7.651 1.00 64.62 66 ARG A C 1
ATOM 513 O O . ARG A 1 66 ? -17.418 1.470 6.676 1.00 64.62 66 ARG A O 1
ATOM 520 N N . ASP A 1 67 ? -16.951 0.732 8.763 1.00 55.78 67 ASP A N 1
ATOM 521 C CA . ASP A 1 67 ? -18.310 0.351 9.125 1.00 55.78 67 ASP A CA 1
ATOM 522 C C . ASP A 1 67 ? -19.136 1.643 9.109 1.00 55.78 67 ASP A C 1
ATOM 524 O O . ASP A 1 67 ? -18.868 2.582 9.863 1.00 55.78 67 ASP A O 1
ATOM 528 N N . THR A 1 68 ? -20.043 1.740 8.139 1.00 44.47 68 THR A N 1
ATOM 529 C CA . THR A 1 68 ? -21.020 2.826 8.023 1.00 44.47 68 THR A CA 1
ATOM 530 C C . THR A 1 68 ? -22.394 2.230 8.237 1.00 44.47 68 THR A C 1
ATOM 532 O O . THR A 1 68 ? -22.610 1.107 7.726 1.00 44.47 68 THR A O 1
#

Mean predicted aligned error: 3.56 Å

Foldseek 3Di:
DVVLVVVVVCVVVCVAPFFRFDDDLVVVCVVVVHDSVVSVVSVVVCVVVVQWDQDPPPHITGHDPPPD